Protein AF-A0A2T5IM39-F1 (afdb_monomer_lite)

Radius of gyration: 20.57 Å; chains: 1; bounding box: 63×35×53 Å

Sequence (156 aa):
MNLKFYDEYQKKVRYKFGFYSLLLMTVLLLVYISRPDDTLGGISYKNAIMVIIMISALFFLVNVVYRHAFFDQYTRRPFLSNAFFLVMAGLQVQRAYQLYHFGMDLPDPINTVEFLLLHGLQIAIHLSIPLTYGVRTLVDWLSVKKQNAEETRQSS

pLDDT: mean 82.08, std 13.01, range [46.72, 97.5]

Secondary structure (DSSP, 8-state):
--HHHHHHHHHHHHHHHHHHHHHHHHHHHHHHHTS-GGGSTT--HHHHHHHHHHHHHHHHHHHHHHTT-SS-TT---THHHHHHHHHHHHHHHHHHHHHHHHGGGSSS---HHHHHHHHHHHHHHHHHHHHHHHHHHHHHHHHHHHHHHHHHHH--

Structure (mmCIF, N/CA/C/O backbone):
data_AF-A0A2T5IM39-F1
#
_entry.id   AF-A0A2T5IM39-F1
#
loop_
_atom_site.group_PDB
_atom_site.id
_atom_site.type_symbol
_atom_site.label_atom_id
_atom_site.label_alt_id
_atom_site.label_comp_id
_atom_site.l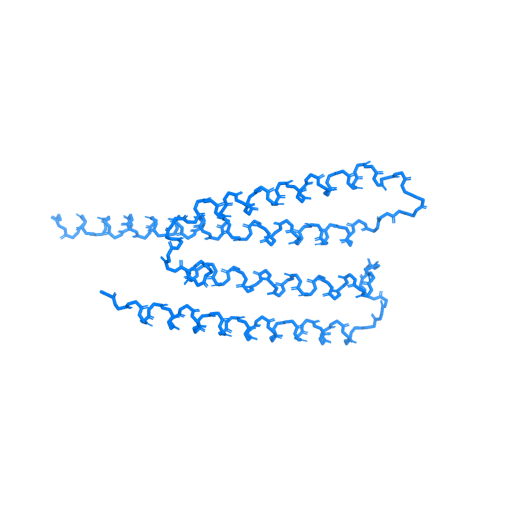abel_asym_id
_ato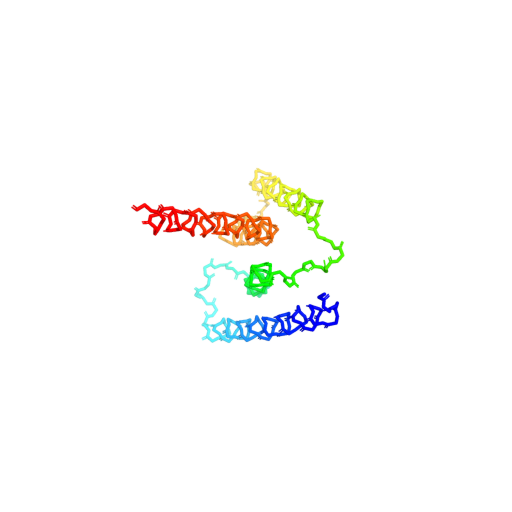m_site.label_entity_id
_atom_site.label_seq_id
_atom_site.pdbx_PDB_ins_code
_atom_site.Cartn_x
_atom_site.Cartn_y
_atom_site.Cartn_z
_atom_site.occupancy
_atom_site.B_iso_or_equiv
_atom_site.auth_seq_id
_atom_site.auth_comp_id
_atom_site.auth_asym_id
_atom_site.auth_atom_id
_atom_site.pdbx_PDB_model_num
ATOM 1 N N . MET A 1 1 ? -14.641 -0.716 30.013 1.00 46.72 1 MET A N 1
ATOM 2 C CA . MET A 1 1 ? -14.083 -1.641 28.997 1.00 46.72 1 MET A CA 1
ATOM 3 C C . MET A 1 1 ? -12.568 -1.465 28.993 1.00 46.72 1 MET A C 1
ATOM 5 O O . MET A 1 1 ? -12.109 -0.335 28.903 1.00 46.72 1 MET A O 1
ATOM 9 N N . ASN A 1 2 ? -11.822 -2.537 29.260 1.00 48.00 2 ASN A N 1
ATOM 10 C CA . ASN A 1 2 ? -10.451 -2.506 29.786 1.00 48.00 2 ASN A CA 1
ATOM 11 C C . ASN A 1 2 ? -9.421 -2.085 28.716 1.00 48.00 2 ASN A C 1
ATOM 13 O O . ASN A 1 2 ? -9.250 -2.800 27.730 1.00 48.00 2 ASN A O 1
ATOM 17 N N . LEU A 1 3 ? -8.722 -0.962 28.920 1.00 57.94 3 LEU A N 1
ATOM 18 C CA . LEU A 1 3 ? -7.710 -0.414 27.995 1.00 57.94 3 LEU A CA 1
ATOM 19 C C . LEU A 1 3 ? -6.649 -1.453 27.596 1.00 57.94 3 LEU A C 1
ATOM 21 O O . LEU A 1 3 ? -6.260 -1.569 26.438 1.00 57.94 3 LEU A O 1
ATOM 25 N N . LYS A 1 4 ? -6.260 -2.276 28.571 1.00 60.25 4 LYS A N 1
ATOM 26 C CA . LYS A 1 4 ? -5.262 -3.336 28.427 1.00 60.25 4 LYS A CA 1
ATOM 27 C C . LYS A 1 4 ? -5.685 -4.437 27.444 1.00 60.25 4 LYS A C 1
ATOM 29 O O . LYS A 1 4 ? -4.845 -5.024 26.782 1.00 60.25 4 LYS A O 1
ATOM 34 N N . PHE A 1 5 ? -6.986 -4.713 27.325 1.00 58.72 5 PHE A N 1
ATOM 35 C CA . PHE A 1 5 ? -7.497 -5.760 26.432 1.00 58.72 5 PHE A CA 1
ATOM 36 C C . PHE A 1 5 ? -7.489 -5.320 24.961 1.00 58.72 5 PHE A C 1
ATOM 38 O O . PHE A 1 5 ? -7.261 -6.133 24.066 1.00 58.72 5 PHE A O 1
ATOM 45 N N . TYR A 1 6 ? -7.724 -4.029 24.708 1.00 59.41 6 TYR A N 1
ATOM 46 C CA . TYR A 1 6 ? -7.765 -3.476 23.356 1.00 59.41 6 TYR A CA 1
ATOM 47 C C . TYR A 1 6 ? -6.359 -3.351 22.749 1.00 59.41 6 TYR A C 1
ATOM 49 O O . TYR A 1 6 ? -6.165 -3.713 21.590 1.00 59.41 6 TYR A O 1
ATOM 57 N N . ASP A 1 7 ? -5.364 -2.944 23.542 1.00 74.00 7 ASP A N 1
ATOM 58 C CA . ASP A 1 7 ? -3.966 -2.878 23.094 1.00 74.00 7 ASP A CA 1
ATOM 59 C C . ASP A 1 7 ? -3.378 -4.275 22.807 1.00 74.00 7 ASP A C 1
ATOM 61 O O . ASP A 1 7 ? -2.787 -4.509 21.751 1.00 74.00 7 ASP A O 1
ATOM 65 N N . GLU A 1 8 ? -3.658 -5.267 23.660 1.00 83.88 8 GLU A N 1
ATOM 66 C CA . GLU A 1 8 ? -3.260 -6.662 23.411 1.00 83.88 8 GLU A CA 1
ATOM 67 C C . GLU A 1 8 ? -3.902 -7.236 22.138 1.00 83.88 8 GLU A C 1
ATOM 69 O O . GLU A 1 8 ? -3.254 -7.956 21.371 1.00 83.88 8 GLU A O 1
ATOM 74 N N . TYR A 1 9 ? -5.161 -6.881 21.854 1.00 85.94 9 TYR A N 1
ATOM 75 C CA . TYR A 1 9 ? -5.811 -7.253 20.599 1.00 85.94 9 TYR A CA 1
ATOM 76 C C . TYR A 1 9 ? -5.095 -6.640 19.390 1.00 85.94 9 TYR A C 1
ATOM 78 O O . TYR A 1 9 ? -4.738 -7.363 18.455 1.00 85.94 9 TYR A O 1
ATOM 86 N N . GLN A 1 10 ? -4.846 -5.327 19.402 1.00 85.88 10 GLN A N 1
ATOM 87 C CA . GLN A 1 10 ? -4.164 -4.658 18.296 1.00 85.88 10 GLN A CA 1
ATOM 88 C C . GLN A 1 10 ? -2.755 -5.215 18.084 1.00 85.88 10 GLN A C 1
ATOM 90 O O . GLN A 1 10 ? -2.367 -5.508 16.952 1.00 85.88 10 GLN A O 1
ATOM 95 N N . LYS A 1 11 ? -2.008 -5.425 19.172 1.00 88.94 11 LYS A N 1
ATOM 96 C CA . LYS A 1 11 ? -0.691 -6.061 19.164 1.00 88.94 11 LYS A CA 1
ATOM 97 C C . LYS A 1 11 ? -0.759 -7.441 18.517 1.00 88.94 11 LYS A C 1
ATOM 99 O O . LYS A 1 11 ? -0.017 -7.705 17.573 1.00 88.94 11 LYS A O 1
ATOM 104 N N . LYS A 1 12 ? -1.695 -8.296 18.938 1.00 92.50 12 LYS A N 1
ATOM 105 C CA . LYS A 1 12 ? -1.893 -9.635 18.362 1.00 92.50 12 LYS A CA 1
ATOM 106 C C . LYS A 1 12 ? -2.195 -9.586 16.863 1.00 92.50 12 LYS A C 1
ATOM 108 O O . LYS A 1 12 ? -1.649 -10.389 16.109 1.00 92.50 12 LYS A O 1
ATOM 113 N N . VAL A 1 13 ? -3.031 -8.648 16.416 1.00 92.31 13 VAL A N 1
ATOM 114 C CA . VAL A 1 13 ? -3.336 -8.456 14.988 1.00 92.31 13 VAL A CA 1
ATOM 115 C C . VAL A 1 13 ? -2.086 -8.014 14.223 1.00 92.31 13 VAL A C 1
ATOM 117 O O . VAL A 1 13 ? -1.762 -8.632 13.209 1.00 92.31 13 VAL A O 1
ATOM 120 N N . ARG A 1 14 ? -1.348 -7.011 14.720 1.00 92.81 14 ARG A N 1
ATOM 121 C CA . ARG A 1 14 ? -0.100 -6.531 14.102 1.00 92.81 14 ARG A CA 1
ATOM 122 C C . ARG A 1 14 ? 0.935 -7.651 13.978 1.00 92.81 14 ARG A C 1
ATOM 124 O O . ARG A 1 14 ? 1.477 -7.839 12.896 1.00 92.81 14 ARG A O 1
ATOM 131 N N . TYR A 1 15 ? 1.148 -8.452 15.022 1.00 94.06 15 TYR A N 1
ATOM 132 C CA . TYR A 1 15 ? 2.066 -9.596 14.956 1.00 94.06 15 TYR A CA 1
ATOM 133 C C . TYR A 1 15 ? 1.605 -10.667 13.968 1.00 94.06 15 TYR A C 1
ATOM 135 O O . TYR A 1 15 ? 2.393 -11.115 13.138 1.00 94.06 15 TYR A O 1
ATOM 143 N N . LYS A 1 16 ? 0.326 -11.059 14.016 1.00 95.38 16 LYS A N 1
ATOM 144 C CA . LYS A 1 16 ? -0.223 -12.097 13.134 1.00 95.38 16 LYS A CA 1
ATOM 145 C C . LYS A 1 16 ? -0.078 -11.716 11.662 1.00 95.38 16 LYS A C 1
ATOM 147 O O . LYS A 1 16 ? 0.425 -12.506 10.868 1.00 95.38 16 LYS A O 1
ATOM 152 N N . PHE A 1 17 ? -0.504 -10.509 11.297 1.00 96.25 17 PHE A N 1
ATOM 153 C CA . PHE A 1 17 ? -0.425 -10.064 9.908 1.00 96.25 17 PHE A CA 1
ATOM 154 C C . PHE A 1 17 ? 0.983 -9.641 9.508 1.00 96.25 17 PHE A C 1
ATOM 156 O O . PHE A 1 17 ? 1.328 -9.813 8.345 1.00 96.25 17 PHE A O 1
ATOM 163 N N . GLY A 1 18 ? 1.823 -9.184 10.438 1.00 94.81 18 GLY A N 1
ATOM 164 C CA . GLY A 1 18 ? 3.250 -8.977 10.187 1.00 94.81 18 GLY A CA 1
ATOM 165 C C . GLY A 1 18 ? 3.931 -10.283 9.780 1.00 94.81 18 GLY A C 1
ATOM 166 O O . GLY A 1 18 ? 4.582 -10.339 8.741 1.00 94.81 18 GLY A O 1
ATOM 167 N N . PHE A 1 19 ? 3.679 -11.365 10.521 1.00 96.75 19 PHE A N 1
ATOM 168 C CA . PHE A 1 19 ? 4.174 -12.698 10.179 1.00 96.75 19 PHE A CA 1
ATOM 169 C C . PHE A 1 19 ? 3.653 -13.188 8.820 1.00 96.75 19 PHE A C 1
ATOM 171 O O . PHE A 1 19 ? 4.435 -13.645 7.993 1.00 96.75 19 PHE A O 1
ATOM 178 N N . TYR A 1 20 ? 2.353 -13.045 8.540 1.00 97.50 20 TYR A N 1
ATOM 179 C CA . TYR A 1 20 ? 1.802 -13.426 7.231 1.00 97.50 20 TYR A CA 1
ATOM 180 C C . TYR A 1 20 ? 2.362 -12.599 6.077 1.00 97.50 20 TYR A C 1
ATOM 182 O O . TYR A 1 20 ? 2.548 -13.131 4.989 1.00 97.50 20 TYR A O 1
ATOM 190 N N . SER A 1 21 ? 2.659 -11.323 6.310 1.00 96.56 21 SER A N 1
ATOM 191 C CA . SER A 1 21 ? 3.261 -10.455 5.296 1.00 96.56 21 SER A CA 1
ATOM 192 C C . SER A 1 21 ? 4.709 -10.847 5.022 1.00 96.56 21 SER A C 1
ATOM 194 O O . SER A 1 21 ? 5.123 -10.842 3.869 1.00 96.56 21 SER A O 1
ATOM 196 N N . LEU A 1 22 ? 5.460 -11.254 6.051 1.00 96.94 22 LEU A N 1
ATOM 197 C CA . LEU A 1 22 ? 6.793 -11.831 5.876 1.00 96.94 22 LEU A CA 1
ATOM 198 C C . LEU A 1 22 ? 6.735 -13.149 5.105 1.00 96.94 22 LEU A C 1
ATOM 200 O O . LEU A 1 22 ? 7.502 -13.325 4.168 1.00 96.94 22 LEU A O 1
ATOM 204 N N . LEU A 1 23 ? 5.799 -14.039 5.443 1.00 97.38 23 LEU A N 1
ATOM 205 C CA . LEU A 1 23 ? 5.616 -15.298 4.720 1.00 97.38 23 LEU A CA 1
ATOM 206 C C . LEU A 1 23 ? 5.275 -15.038 3.248 1.00 97.38 23 LEU A C 1
ATOM 208 O O . LEU A 1 23 ? 5.892 -15.629 2.367 1.00 97.38 23 LEU A O 1
ATOM 212 N N . LEU A 1 24 ? 4.348 -14.114 2.979 1.00 97.38 24 LEU A N 1
ATOM 213 C CA . LEU A 1 24 ? 4.008 -13.681 1.625 1.00 97.38 24 LEU A CA 1
ATOM 214 C C . LEU A 1 24 ? 5.242 -13.151 0.883 1.00 97.38 24 LEU A C 1
ATOM 216 O O . LEU A 1 24 ? 5.508 -13.585 -0.235 1.00 97.38 24 LEU A O 1
ATOM 220 N N . MET A 1 25 ? 6.015 -12.268 1.517 1.00 96.94 25 MET A N 1
ATOM 221 C CA . MET A 1 25 ? 7.249 -11.721 0.953 1.00 96.94 25 MET A CA 1
ATOM 222 C C . MET A 1 25 ? 8.247 -12.830 0.613 1.00 96.94 25 MET A C 1
ATOM 224 O O . MET A 1 25 ? 8.792 -12.842 -0.486 1.00 96.94 25 MET A O 1
ATOM 228 N N . THR A 1 26 ? 8.461 -13.785 1.522 1.00 96.25 26 THR A N 1
ATOM 229 C CA . THR A 1 26 ? 9.355 -14.929 1.311 1.00 96.25 26 THR A CA 1
ATOM 230 C C . THR A 1 26 ? 8.887 -15.797 0.151 1.00 96.25 26 THR A C 1
ATOM 232 O O . THR A 1 26 ? 9.696 -16.144 -0.702 1.00 96.25 26 THR A O 1
ATOM 235 N N . VAL A 1 27 ? 7.594 -16.120 0.077 1.00 96.31 27 VAL A N 1
ATOM 236 C CA . VAL A 1 27 ? 7.034 -16.912 -1.027 1.00 96.31 27 VAL A CA 1
ATOM 237 C C . VAL A 1 27 ? 7.232 -16.192 -2.359 1.00 96.31 27 VAL A C 1
ATOM 239 O O . VAL A 1 27 ? 7.717 -16.799 -3.308 1.00 96.31 27 VAL A O 1
ATOM 242 N N . LEU A 1 28 ? 6.922 -14.896 -2.429 1.00 94.12 28 LEU A N 1
ATOM 243 C CA . LEU A 1 28 ? 7.120 -14.100 -3.641 1.00 94.12 28 LEU A CA 1
ATOM 244 C C . LEU A 1 28 ? 8.597 -14.024 -4.044 1.00 94.12 28 LEU A C 1
ATOM 246 O O . LEU A 1 28 ? 8.908 -14.142 -5.226 1.00 94.12 28 LEU A O 1
ATOM 250 N N . LEU A 1 29 ? 9.507 -13.878 -3.077 1.00 92.81 29 LEU A N 1
ATOM 251 C CA . LEU A 1 29 ? 10.946 -13.854 -3.330 1.00 92.81 29 LEU A CA 1
ATOM 252 C C . LEU A 1 29 ? 11.454 -15.207 -3.849 1.00 92.81 29 LEU A C 1
ATOM 254 O O . LEU A 1 29 ? 12.242 -15.241 -4.786 1.00 92.81 29 LEU A O 1
ATOM 258 N N . LEU A 1 30 ? 10.981 -16.323 -3.288 1.00 92.56 30 LEU A N 1
ATOM 259 C CA . LEU A 1 30 ? 11.326 -17.666 -3.766 1.00 92.56 30 LEU A CA 1
ATOM 260 C C . LEU A 1 30 ? 10.802 -17.910 -5.184 1.00 92.56 30 LEU A C 1
ATOM 262 O O . LEU A 1 30 ? 11.521 -18.445 -6.026 1.00 92.56 30 LEU A O 1
ATOM 266 N N . VAL A 1 31 ? 9.570 -17.485 -5.473 1.00 90.19 31 VAL A N 1
ATOM 267 C CA . VAL A 1 31 ? 9.005 -17.543 -6.829 1.00 90.19 31 VAL A CA 1
ATOM 268 C C . VAL A 1 31 ? 9.830 -16.694 -7.793 1.00 90.19 31 VAL A C 1
ATOM 270 O O . VAL A 1 31 ? 10.078 -17.117 -8.914 1.00 90.19 31 VAL A O 1
ATOM 273 N N . TYR A 1 32 ? 10.280 -15.520 -7.359 1.00 86.88 32 TYR A N 1
ATOM 274 C CA . TYR A 1 32 ? 11.113 -14.644 -8.170 1.00 86.88 32 TYR A CA 1
ATOM 275 C C . TYR A 1 32 ? 12.489 -15.264 -8.468 1.00 86.88 32 TYR A C 1
ATOM 277 O O . TYR A 1 32 ? 12.859 -15.368 -9.630 1.00 86.88 32 TYR A O 1
ATOM 285 N N . ILE A 1 33 ? 13.204 -15.756 -7.449 1.00 86.56 33 ILE A N 1
ATOM 286 C CA . ILE A 1 33 ? 14.544 -16.362 -7.596 1.00 86.56 33 ILE A CA 1
ATOM 287 C C . ILE A 1 33 ? 14.500 -17.683 -8.384 1.00 86.56 33 ILE A C 1
ATOM 289 O O . ILE A 1 33 ? 15.480 -18.061 -9.016 1.00 86.56 33 ILE A O 1
ATOM 293 N N . SER A 1 34 ? 13.377 -18.405 -8.353 1.00 85.00 34 SER A N 1
ATOM 294 C CA . SER A 1 34 ? 13.221 -19.669 -9.088 1.00 85.00 34 SER A CA 1
ATOM 295 C C . SER A 1 34 ? 12.909 -19.496 -10.577 1.00 85.00 34 SER A C 1
ATOM 297 O O . SER A 1 34 ? 12.875 -20.493 -11.301 1.00 85.00 34 SER A O 1
ATOM 299 N N . ARG A 1 35 ? 12.683 -18.266 -11.059 1.00 78.12 35 ARG A N 1
ATOM 300 C CA . ARG A 1 35 ? 12.484 -18.006 -12.487 1.00 78.12 35 ARG A CA 1
ATOM 301 C C . ARG A 1 35 ? 13.807 -17.680 -13.190 1.00 78.12 35 ARG A C 1
ATOM 303 O O . ARG A 1 35 ? 14.614 -16.947 -12.631 1.00 78.12 35 ARG A O 1
ATOM 310 N N . PRO A 1 36 ? 14.009 -18.164 -14.429 1.00 67.50 36 PRO A N 1
ATOM 311 C CA . PRO A 1 36 ? 15.120 -17.717 -15.259 1.00 67.50 36 PRO A CA 1
ATOM 312 C C . PRO A 1 36 ? 14.981 -16.225 -15.610 1.00 67.50 36 PRO A C 1
ATOM 314 O O . PRO A 1 36 ? 13.865 -15.753 -15.873 1.00 67.50 36 PRO A O 1
ATOM 317 N N . ASP A 1 37 ? 16.121 -15.524 -15.635 1.00 64.31 37 ASP A N 1
ATOM 318 C CA . ASP A 1 37 ? 16.256 -14.057 -15.742 1.00 64.31 37 ASP A CA 1
ATOM 319 C C . ASP A 1 37 ? 15.491 -13.433 -16.930 1.00 64.31 37 ASP A C 1
ATOM 321 O O . ASP A 1 37 ? 15.006 -12.305 -16.839 1.00 64.31 37 ASP A O 1
ATOM 325 N N . ASP A 1 38 ? 15.266 -14.184 -18.009 1.00 60.28 38 ASP A N 1
ATOM 326 C CA . ASP A 1 38 ? 14.669 -13.671 -19.251 1.00 60.28 38 ASP A CA 1
ATOM 327 C C . ASP A 1 38 ? 13.131 -13.525 -19.224 1.00 60.28 38 ASP A C 1
ATOM 329 O O . ASP A 1 38 ? 12.518 -13.100 -20.204 1.00 60.28 38 ASP A O 1
ATOM 333 N N . THR A 1 39 ? 12.457 -13.876 -18.121 1.00 61.06 39 THR A N 1
ATOM 334 C CA . THR A 1 39 ? 10.983 -14.032 -18.101 1.00 61.06 39 THR A CA 1
ATOM 335 C C . THR A 1 39 ? 10.189 -12.872 -17.486 1.00 61.06 39 THR A C 1
ATOM 337 O O . THR A 1 39 ? 8.957 -12.916 -17.478 1.00 61.06 39 THR A O 1
ATOM 340 N N . LEU A 1 40 ? 10.845 -11.822 -16.978 1.00 60.69 40 LEU A N 1
ATOM 341 C CA . LEU A 1 40 ? 10.201 -10.757 -16.185 1.00 60.69 40 LEU A CA 1
ATOM 342 C C . LEU A 1 40 ? 10.026 -9.417 -16.911 1.00 60.69 40 LEU A C 1
ATOM 344 O O . LEU A 1 40 ? 9.966 -8.362 -16.279 1.00 60.69 40 LEU A O 1
ATOM 348 N N . GLY A 1 41 ? 9.893 -9.453 -18.240 1.00 61.72 41 GLY A N 1
ATOM 349 C CA . GLY A 1 41 ? 9.371 -8.316 -19.010 1.00 61.72 41 GLY A CA 1
ATOM 350 C C . GLY A 1 41 ? 10.173 -7.017 -18.858 1.00 61.72 41 GLY A C 1
ATOM 351 O O . GLY A 1 41 ? 9.595 -5.932 -18.897 1.00 61.72 41 GLY A O 1
ATOM 352 N N . GLY A 1 42 ? 11.488 -7.122 -18.642 1.00 66.38 42 GLY A N 1
ATOM 353 C CA . GLY A 1 42 ? 12.396 -5.976 -18.561 1.00 66.38 42 GLY A CA 1
ATOM 354 C C . GLY A 1 42 ? 12.407 -5.218 -17.228 1.00 66.38 42 GLY A C 1
ATOM 355 O O . GLY A 1 42 ? 12.932 -4.108 -17.194 1.00 66.38 42 GLY A O 1
ATOM 356 N N . ILE A 1 43 ? 11.836 -5.761 -16.144 1.00 74.25 43 ILE A N 1
ATOM 357 C CA . ILE A 1 43 ? 11.933 -5.152 -14.804 1.00 74.25 43 ILE A CA 1
ATOM 358 C C . ILE A 1 43 ? 13.318 -5.432 -14.214 1.00 74.25 43 ILE A C 1
ATOM 360 O O . ILE A 1 43 ? 13.753 -6.582 -14.153 1.00 74.25 43 ILE A O 1
ATOM 364 N N . SER A 1 44 ? 13.997 -4.396 -13.720 1.00 78.38 44 SER A N 1
ATOM 365 C CA . SER A 1 44 ? 15.299 -4.562 -13.072 1.00 78.38 44 SER A CA 1
ATOM 366 C C . SER A 1 44 ? 15.195 -5.350 -11.761 1.00 78.38 44 SER A C 1
ATOM 368 O O . SER A 1 44 ? 14.231 -5.214 -11.001 1.00 78.38 44 SER A O 1
ATOM 370 N N . TYR A 1 45 ? 16.239 -6.117 -11.431 1.00 81.06 45 TYR A N 1
ATOM 371 C CA . TYR A 1 45 ? 16.277 -6.950 -10.221 1.00 81.06 45 TYR A CA 1
ATOM 372 C C . TYR A 1 45 ? 1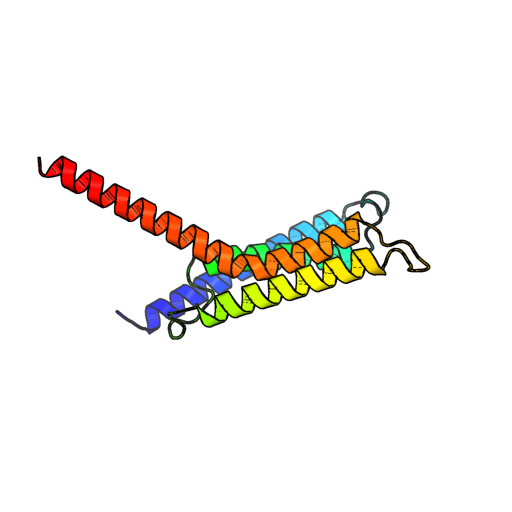5.947 -6.172 -8.937 1.00 81.06 45 TYR A C 1
ATOM 374 O O . TYR A 1 45 ? 15.171 -6.611 -8.084 1.00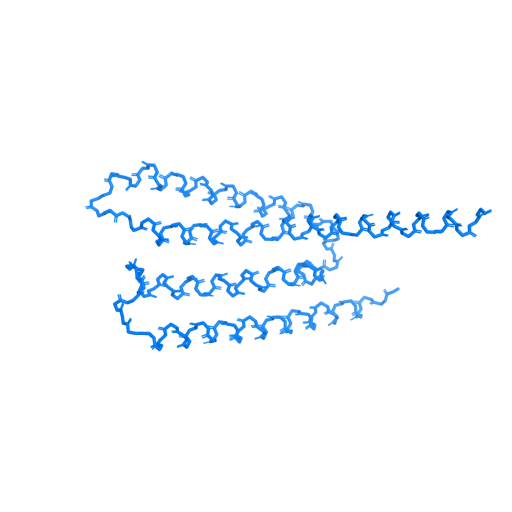 81.06 45 TYR A O 1
ATOM 382 N N . LYS A 1 46 ? 16.498 -4.959 -8.823 1.00 82.31 46 LYS A N 1
ATOM 383 C CA . LYS A 1 46 ? 16.262 -4.060 -7.689 1.00 82.31 46 LYS A CA 1
ATOM 384 C C . LYS A 1 46 ? 14.787 -3.665 -7.572 1.00 82.31 46 LYS A C 1
ATOM 386 O O . LYS A 1 46 ? 14.230 -3.677 -6.473 1.00 82.31 46 LYS A O 1
ATOM 391 N N . ASN A 1 47 ? 14.156 -3.318 -8.689 1.00 85.06 47 ASN A N 1
ATOM 392 C CA . ASN A 1 47 ? 12.772 -2.862 -8.691 1.00 85.06 47 ASN A CA 1
ATOM 393 C C . ASN A 1 47 ? 11.793 -4.024 -8.518 1.00 85.06 47 ASN A C 1
ATOM 395 O O . ASN A 1 47 ? 10.777 -3.844 -7.852 1.00 85.06 47 ASN A O 1
ATOM 399 N N . ALA A 1 48 ? 12.125 -5.229 -8.985 1.00 86.62 48 ALA A N 1
ATOM 400 C CA . ALA A 1 48 ? 11.348 -6.430 -8.694 1.00 86.62 48 ALA A CA 1
ATOM 401 C C . ALA A 1 48 ? 11.282 -6.717 -7.182 1.00 86.62 48 ALA A C 1
ATOM 403 O O . ALA A 1 48 ? 10.194 -6.901 -6.634 1.00 86.62 48 ALA A O 1
ATOM 404 N N . ILE A 1 49 ? 12.416 -6.656 -6.471 1.00 89.75 49 ILE A N 1
ATOM 405 C CA . ILE A 1 49 ? 12.436 -6.791 -5.003 1.00 89.75 49 ILE A CA 1
ATOM 406 C C . ILE A 1 49 ? 11.601 -5.693 -4.342 1.00 89.75 49 ILE A C 1
ATOM 408 O O . ILE A 1 49 ? 10.811 -5.967 -3.437 1.00 89.75 49 ILE A O 1
ATOM 412 N N . MET A 1 50 ? 11.742 -4.447 -4.801 1.00 91.38 50 MET A N 1
ATOM 413 C CA . MET A 1 50 ? 10.969 -3.325 -4.272 1.00 91.38 50 MET A CA 1
ATOM 414 C C . MET A 1 50 ? 9.459 -3.541 -4.457 1.00 91.38 50 MET A C 1
ATOM 416 O O . MET A 1 50 ? 8.692 -3.307 -3.524 1.00 91.38 50 MET A O 1
ATOM 420 N N . VAL A 1 51 ? 9.026 -4.048 -5.614 1.00 90.94 51 VAL A N 1
ATOM 421 C CA . VAL A 1 51 ? 7.630 -4.424 -5.889 1.00 90.94 51 VAL A CA 1
ATOM 422 C C . VAL A 1 51 ? 7.142 -5.496 -4.912 1.00 90.94 51 VAL A C 1
ATOM 424 O O . VAL A 1 51 ? 6.074 -5.333 -4.323 1.00 90.94 51 VAL A O 1
ATOM 427 N N . ILE A 1 52 ? 7.927 -6.549 -4.669 1.00 93.69 52 ILE A N 1
ATOM 428 C CA . ILE A 1 52 ? 7.579 -7.621 -3.719 1.00 93.69 52 ILE A CA 1
ATOM 429 C C . ILE A 1 52 ? 7.394 -7.070 -2.298 1.00 93.69 52 ILE A C 1
ATOM 431 O O . ILE A 1 52 ? 6.414 -7.401 -1.618 1.00 93.69 52 ILE A O 1
ATOM 435 N N . ILE A 1 53 ? 8.299 -6.192 -1.855 1.00 94.81 53 ILE A N 1
ATOM 436 C CA . ILE A 1 53 ? 8.201 -5.520 -0.552 1.00 94.81 53 ILE A CA 1
ATOM 437 C C . ILE A 1 53 ? 6.925 -4.674 -0.489 1.00 94.81 53 ILE A C 1
ATOM 439 O O . ILE A 1 53 ? 6.182 -4.756 0.488 1.00 94.81 53 ILE A O 1
ATOM 443 N N . MET A 1 54 ? 6.634 -3.895 -1.533 1.00 95.25 54 MET A N 1
ATOM 444 C CA . MET A 1 54 ? 5.453 -3.032 -1.583 1.00 95.25 54 MET A CA 1
ATOM 445 C C . MET A 1 54 ? 4.141 -3.821 -1.577 1.00 95.25 54 MET A C 1
ATOM 447 O O . MET A 1 54 ? 3.219 -3.446 -0.857 1.00 95.25 54 MET A O 1
ATOM 451 N N . ILE A 1 55 ? 4.057 -4.938 -2.306 1.00 95.75 55 ILE A N 1
ATOM 452 C CA . ILE A 1 55 ? 2.896 -5.843 -2.274 1.00 95.75 55 ILE A CA 1
ATOM 453 C C . ILE A 1 55 ? 2.691 -6.398 -0.860 1.00 95.75 55 ILE A C 1
ATOM 455 O O . ILE A 1 55 ? 1.575 -6.396 -0.338 1.00 95.75 55 ILE A O 1
ATOM 459 N N . SER A 1 56 ? 3.775 -6.826 -0.215 1.00 97.00 56 SER A N 1
ATOM 460 C CA . SER A 1 56 ? 3.731 -7.378 1.142 1.00 97.00 56 SER A CA 1
ATOM 461 C C . SER A 1 56 ? 3.311 -6.321 2.170 1.00 97.00 56 SER A C 1
ATOM 463 O O . SER A 1 56 ? 2.483 -6.589 3.042 1.00 97.00 56 SER A O 1
ATOM 465 N N . ALA A 1 57 ? 3.815 -5.092 2.033 1.00 95.31 57 ALA A N 1
ATOM 466 C CA . ALA A 1 57 ? 3.422 -3.952 2.856 1.00 95.31 57 ALA A CA 1
ATOM 467 C C . ALA A 1 57 ? 1.952 -3.565 2.640 1.00 95.31 57 ALA A C 1
ATOM 469 O O . ALA A 1 57 ? 1.236 -3.299 3.604 1.00 95.31 57 ALA A O 1
ATOM 470 N N . LEU A 1 58 ? 1.472 -3.580 1.395 1.00 95.69 58 LEU A N 1
ATOM 471 C CA . LEU A 1 58 ? 0.073 -3.312 1.071 1.00 95.69 58 LEU A CA 1
ATOM 472 C C . LEU A 1 58 ? -0.854 -4.354 1.711 1.00 95.69 58 LEU A C 1
ATOM 474 O O . LEU A 1 58 ? -1.845 -3.994 2.350 1.00 95.69 58 LEU A O 1
ATOM 478 N N . PHE A 1 59 ? -0.503 -5.639 1.607 1.00 96.06 59 PHE A N 1
ATOM 479 C CA . PHE A 1 59 ? -1.232 -6.728 2.258 1.00 96.06 59 PHE A CA 1
ATOM 480 C C . PHE A 1 59 ? -1.293 -6.546 3.782 1.00 96.06 59 PHE A C 1
ATOM 482 O O . PHE A 1 59 ? -2.368 -6.690 4.378 1.00 96.06 59 PHE A O 1
ATOM 489 N N . PHE A 1 60 ? -0.168 -6.194 4.412 1.00 95.62 60 PHE A N 1
ATOM 490 C CA . PHE A 1 60 ? -0.109 -5.881 5.840 1.00 95.62 60 PHE A CA 1
ATOM 491 C C . PHE A 1 60 ? -1.069 -4.742 6.204 1.00 95.62 60 PHE A C 1
ATOM 493 O O . PHE A 1 60 ? -1.928 -4.903 7.077 1.00 95.62 60 PHE A O 1
ATOM 500 N N . LEU A 1 61 ? -0.940 -3.605 5.511 1.00 92.81 61 LEU A N 1
ATOM 501 C CA . LEU A 1 61 ? -1.682 -2.377 5.785 1.00 92.81 61 LEU A CA 1
ATOM 502 C C . LEU A 1 61 ? -3.186 -2.601 5.705 1.00 92.81 61 LEU A C 1
ATOM 504 O O . LEU A 1 61 ? -3.889 -2.327 6.676 1.00 92.81 61 LEU A O 1
ATOM 508 N N . VAL A 1 62 ? -3.677 -3.173 4.603 1.00 92.69 62 VAL A N 1
ATOM 509 C CA . VAL A 1 62 ? -5.110 -3.448 4.422 1.00 92.69 62 VAL A CA 1
ATOM 510 C C . VAL A 1 62 ? -5.642 -4.312 5.567 1.00 92.69 62 VAL A C 1
ATOM 512 O O . VAL A 1 62 ? -6.661 -3.987 6.175 1.00 92.69 62 VAL A O 1
ATOM 515 N N . ASN A 1 63 ? -4.937 -5.385 5.934 1.00 92.88 63 ASN A N 1
ATOM 516 C CA . ASN A 1 63 ? -5.420 -6.300 6.968 1.00 92.88 63 ASN A CA 1
ATOM 517 C C . ASN A 1 63 ? -5.438 -5.694 8.374 1.00 92.88 63 ASN A C 1
ATOM 519 O O . ASN A 1 63 ? -6.344 -6.004 9.159 1.00 92.88 63 ASN A O 1
ATOM 523 N N . VAL A 1 64 ? -4.447 -4.865 8.694 1.00 91.00 64 VAL A N 1
ATOM 524 C CA . VAL A 1 64 ? -4.307 -4.199 9.992 1.00 91.00 64 VAL A CA 1
ATOM 525 C C . VAL A 1 64 ? -5.295 -3.036 10.114 1.00 91.00 64 VAL A C 1
ATOM 527 O O . VAL A 1 64 ? -5.955 -2.903 11.149 1.00 91.00 64 VAL A O 1
ATOM 530 N N . VAL A 1 65 ? -5.480 -2.247 9.051 1.00 88.12 65 VAL A N 1
ATOM 531 C CA . VAL A 1 65 ? -6.466 -1.155 8.990 1.00 88.12 65 VAL A CA 1
ATOM 532 C C . VAL A 1 65 ? -7.884 -1.704 9.099 1.00 88.12 65 VAL A C 1
ATOM 534 O O . VAL A 1 65 ? -8.649 -1.267 9.965 1.00 88.12 65 VAL A O 1
ATOM 537 N N . TYR A 1 66 ? -8.209 -2.727 8.302 1.00 85.69 66 TYR A N 1
ATOM 538 C CA . TYR A 1 66 ? -9.529 -3.360 8.308 1.00 85.69 66 TYR A CA 1
ATOM 539 C C . TYR A 1 66 ? -9.918 -3.872 9.698 1.00 85.69 66 TYR A C 1
ATOM 541 O O . TYR A 1 66 ? -11.094 -3.890 10.039 1.00 85.69 66 TYR A O 1
ATOM 549 N N . ARG A 1 67 ? -8.941 -4.226 10.544 1.00 87.69 67 ARG A N 1
ATOM 550 C CA . ARG A 1 67 ? -9.144 -4.774 11.897 1.00 87.69 67 ARG A CA 1
ATOM 551 C C . ARG A 1 67 ? -8.905 -3.774 13.031 1.00 87.69 67 ARG A C 1
ATOM 553 O O . ARG A 1 67 ? -8.768 -4.193 14.172 1.00 87.69 67 ARG A O 1
ATOM 560 N N . HIS A 1 68 ? -8.875 -2.469 12.749 1.00 81.75 68 HIS A N 1
ATOM 561 C CA . HIS A 1 68 ? -8.625 -1.416 13.751 1.00 81.75 68 HIS A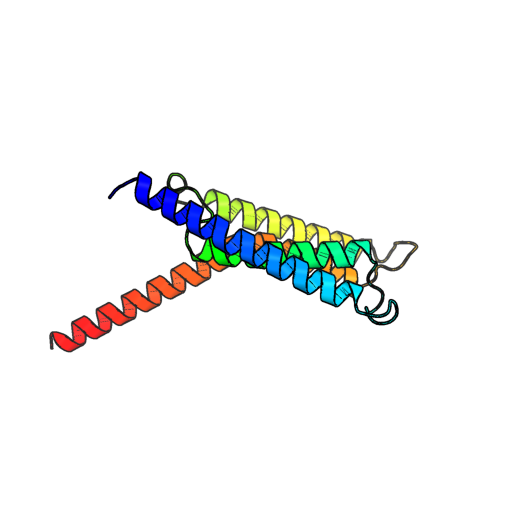 CA 1
ATOM 562 C C . HIS A 1 68 ? -7.328 -1.595 14.554 1.00 81.75 68 HIS A C 1
ATOM 564 O O . HIS A 1 68 ? -7.244 -1.178 15.706 1.00 81.75 68 HIS A O 1
ATOM 570 N N . ALA A 1 69 ? -6.309 -2.202 13.951 1.00 79.62 69 ALA A N 1
ATOM 571 C CA . ALA A 1 69 ? -5.007 -2.390 14.580 1.00 79.62 69 ALA A CA 1
ATOM 572 C C . ALA A 1 69 ? -3.940 -1.423 14.038 1.00 79.62 69 ALA A C 1
ATOM 574 O O . ALA A 1 69 ? -2.772 -1.535 14.413 1.00 79.62 69 ALA A O 1
ATOM 575 N N . PHE A 1 70 ? -4.336 -0.496 13.154 1.00 78.81 70 PHE A N 1
ATOM 576 C CA . PHE A 1 70 ? -3.434 0.465 12.521 1.00 78.81 70 PHE A CA 1
ATOM 577 C C . PHE A 1 70 ? -3.201 1.710 13.382 1.00 78.81 70 PHE A C 1
ATOM 579 O O . PHE A 1 70 ? -2.068 1.975 13.765 1.00 78.81 70 PHE A O 1
ATOM 586 N N . PHE A 1 71 ? -4.264 2.442 13.727 1.00 74.81 71 PHE A N 1
ATOM 587 C CA . PHE A 1 71 ? -4.173 3.562 14.664 1.00 74.81 71 PHE A CA 1
ATOM 588 C C . PHE A 1 71 ? -4.347 3.098 16.108 1.00 74.81 71 PHE A C 1
ATOM 590 O O . PHE A 1 71 ? -5.151 2.206 16.398 1.00 74.81 71 PHE A O 1
ATOM 597 N N . ASP A 1 72 ? -3.599 3.732 17.006 1.00 62.97 72 ASP A N 1
ATOM 598 C CA . ASP A 1 72 ? -3.717 3.515 18.441 1.00 62.97 72 ASP A CA 1
ATOM 599 C C . ASP A 1 72 ? -5.086 4.003 18.955 1.00 62.97 72 ASP A C 1
ATOM 601 O O . ASP A 1 72 ? -5.739 4.868 18.359 1.00 62.97 72 ASP A O 1
ATOM 605 N N . GLN A 1 73 ? -5.538 3.448 20.077 1.00 56.34 73 GLN A N 1
ATOM 606 C CA . GLN A 1 73 ? -6.827 3.727 20.710 1.00 56.34 73 GLN A CA 1
ATOM 607 C C . GLN A 1 73 ? -7.064 5.226 20.966 1.00 56.34 73 GLN A C 1
ATOM 609 O O . GLN A 1 73 ? -8.212 5.678 20.988 1.00 56.34 73 GLN A O 1
ATOM 614 N N . TYR A 1 74 ? -5.997 5.998 21.159 1.00 50.97 74 TYR A N 1
ATOM 615 C CA . TYR A 1 74 ? -6.058 7.433 21.427 1.00 50.97 74 TYR A CA 1
ATOM 616 C C . TYR A 1 74 ? -6.303 8.275 20.167 1.00 50.97 74 TYR A C 1
ATOM 618 O O . TYR A 1 74 ? -6.816 9.389 20.256 1.00 50.97 74 TYR A O 1
ATOM 626 N N . THR A 1 75 ? -6.058 7.728 18.974 1.00 58.53 75 THR A N 1
ATOM 627 C CA . THR A 1 75 ? -6.295 8.386 17.679 1.00 58.53 75 THR A CA 1
ATOM 628 C C . THR A 1 75 ? -7.673 8.008 17.114 1.00 58.53 75 THR A C 1
ATOM 630 O O . THR A 1 75 ? -7.835 7.692 15.937 1.00 58.53 75 THR A O 1
ATOM 633 N N . ARG A 1 76 ? -8.705 8.027 17.971 1.00 53.97 76 ARG A N 1
ATOM 634 C CA . ARG A 1 76 ? -10.081 7.556 17.686 1.00 53.97 76 ARG A CA 1
ATOM 635 C C . ARG A 1 76 ? -10.800 8.268 16.536 1.00 53.97 76 ARG A C 1
ATOM 637 O O . ARG A 1 76 ? -11.837 7.794 16.083 1.00 53.97 76 ARG A O 1
ATOM 644 N N . ARG A 1 77 ? -10.268 9.390 16.053 1.00 59.53 77 ARG A N 1
ATOM 645 C CA . ARG A 1 77 ? -10.707 10.043 14.818 1.00 59.53 77 ARG A CA 1
ATOM 646 C C . ARG A 1 77 ? -9.514 10.120 13.876 1.00 59.53 77 ARG A C 1
ATOM 648 O O . ARG A 1 77 ? -8.809 11.128 13.893 1.00 59.53 77 ARG A O 1
ATOM 655 N N . PRO A 1 78 ? -9.290 9.105 13.029 1.00 68.06 78 PRO A N 1
ATOM 656 C CA . PRO A 1 78 ? -8.196 9.116 12.070 1.00 68.06 78 PRO A CA 1
ATOM 657 C C . PRO A 1 78 ? -8.481 10.073 10.905 1.00 68.06 78 PRO A C 1
ATOM 659 O O . PRO A 1 78 ? -8.059 9.834 9.786 1.00 68.06 78 PRO A O 1
ATOM 662 N N . PHE A 1 79 ? -9.243 11.147 11.126 1.00 72.69 79 PHE A N 1
ATOM 663 C CA . PHE A 1 79 ? -9.563 12.115 10.087 1.00 72.69 79 PHE A CA 1
ATOM 664 C C . PHE A 1 79 ? -8.288 12.793 9.586 1.00 72.69 79 PHE A C 1
ATOM 666 O O . PHE A 1 79 ? -8.039 12.806 8.387 1.00 72.69 79 PHE A O 1
ATOM 673 N N . LEU A 1 80 ? -7.442 13.271 10.506 1.00 76.88 80 LEU A N 1
ATOM 674 C CA . LEU A 1 80 ? -6.177 13.917 10.151 1.00 76.88 80 LEU A CA 1
ATOM 675 C C . LEU A 1 80 ? -5.197 12.941 9.504 1.00 76.88 80 LEU A C 1
ATOM 677 O O . LEU A 1 80 ? -4.510 13.298 8.555 1.00 76.88 80 LEU A O 1
ATOM 681 N N . SER A 1 81 ? -5.152 11.701 9.984 1.00 77.12 81 SER A N 1
ATOM 682 C CA . SER A 1 81 ? -4.266 10.694 9.417 1.00 77.12 81 SER A CA 1
ATOM 683 C C . SER A 1 81 ? -4.756 10.198 8.055 1.00 77.12 81 SER A C 1
ATOM 685 O O . SER A 1 81 ? -3.959 10.102 7.130 1.00 77.12 81 SER A O 1
ATOM 687 N N . ASN A 1 82 ? -6.057 9.970 7.869 1.00 83.19 82 ASN A N 1
ATOM 688 C CA . ASN A 1 82 ? -6.637 9.671 6.558 1.00 83.19 82 ASN A CA 1
ATOM 689 C C . ASN A 1 82 ? -6.421 10.829 5.581 1.00 83.19 82 ASN A C 1
ATOM 691 O O . ASN A 1 82 ? -6.035 10.582 4.443 1.00 83.19 82 ASN A O 1
ATOM 695 N N . ALA A 1 83 ? -6.609 12.078 6.020 1.00 85.38 83 ALA A N 1
ATOM 696 C CA . ALA A 1 83 ? -6.312 13.255 5.211 1.00 85.38 83 ALA A CA 1
ATOM 697 C C . ALA A 1 83 ? -4.827 13.305 4.826 1.00 85.38 83 ALA A C 1
ATOM 69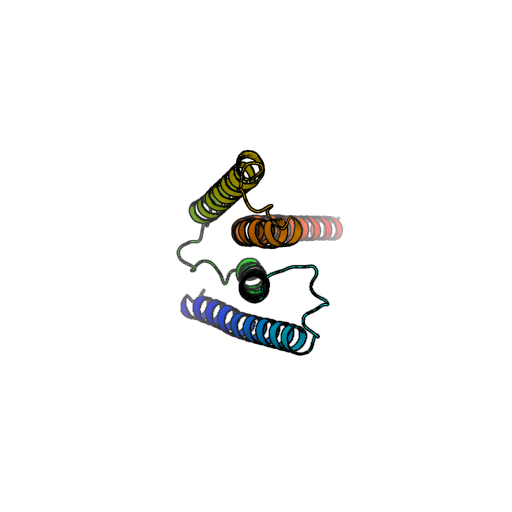9 O O . ALA A 1 83 ? -4.514 13.494 3.657 1.00 85.38 83 ALA A O 1
ATOM 700 N N . PHE A 1 84 ? -3.915 13.043 5.767 1.00 88.38 84 PHE A N 1
ATOM 701 C CA . PHE A 1 84 ? -2.483 12.938 5.489 1.00 88.38 84 PHE A CA 1
ATOM 702 C C . PHE A 1 84 ? -2.185 11.876 4.422 1.00 88.38 84 PHE A C 1
ATOM 704 O O . PHE A 1 84 ? -1.508 12.168 3.440 1.00 88.38 84 PHE A O 1
ATOM 711 N N . PHE A 1 85 ? -2.728 10.664 4.557 1.00 88.88 85 PHE A N 1
ATOM 712 C CA . PHE A 1 85 ? -2.511 9.595 3.579 1.00 88.88 85 PHE A CA 1
ATOM 713 C C . PHE A 1 85 ? -3.126 9.904 2.205 1.00 88.88 85 PHE A C 1
ATOM 715 O O . PHE A 1 85 ? -2.523 9.568 1.188 1.00 88.88 85 PHE A O 1
ATOM 722 N N . LEU A 1 86 ? -4.264 10.603 2.153 1.00 91.62 86 LEU A N 1
ATOM 723 C CA . LEU A 1 86 ? -4.842 11.113 0.904 1.00 91.62 86 LEU A CA 1
ATOM 724 C C . LEU A 1 86 ? -3.952 12.179 0.252 1.00 91.62 86 LEU A C 1
ATOM 726 O O . LEU A 1 86 ? -3.716 12.113 -0.952 1.00 91.62 86 LEU A O 1
ATOM 730 N N . VAL A 1 87 ? -3.420 13.123 1.033 1.00 92.88 87 VAL A N 1
ATOM 731 C CA . VAL A 1 87 ? -2.476 14.141 0.542 1.00 92.88 87 VAL A CA 1
ATOM 732 C C . VAL A 1 87 ? -1.223 13.471 -0.014 1.00 92.88 87 VAL A C 1
ATOM 734 O O . VAL A 1 87 ? -0.812 13.773 -1.130 1.00 92.88 87 VAL A O 1
ATOM 737 N N . MET A 1 88 ? -0.652 12.513 0.716 1.00 92.06 88 MET A N 1
ATOM 738 C CA . MET A 1 88 ? 0.524 11.770 0.262 1.00 92.06 88 MET A CA 1
ATOM 739 C C . MET A 1 88 ? 0.243 10.964 -1.009 1.00 92.06 88 MET A C 1
ATOM 741 O O . MET A 1 88 ? 1.076 10.951 -1.912 1.00 92.06 88 MET A O 1
ATOM 745 N N . ALA A 1 89 ? -0.935 10.345 -1.131 1.00 92.88 89 ALA A N 1
ATOM 746 C CA . ALA A 1 89 ? -1.346 9.696 -2.372 1.00 92.88 89 ALA A CA 1
ATOM 747 C C . ALA A 1 89 ? -1.423 10.698 -3.534 1.00 92.88 89 ALA A C 1
ATOM 749 O O . ALA A 1 89 ? -0.894 10.420 -4.608 1.00 92.88 89 ALA A O 1
ATOM 750 N N . GLY A 1 90 ? -2.013 11.877 -3.312 1.00 92.06 90 GLY A N 1
ATOM 751 C CA . GLY A 1 90 ? -2.084 12.952 -4.305 1.00 92.06 90 GLY A CA 1
ATOM 752 C C . GLY A 1 90 ? -0.706 13.444 -4.752 1.00 92.06 90 GLY A C 1
ATOM 753 O O . GLY A 1 90 ? -0.462 13.570 -5.949 1.00 92.06 90 GLY A O 1
ATOM 754 N N . LEU A 1 91 ? 0.227 13.630 -3.813 1.00 93.31 91 LEU A N 1
ATOM 755 C CA . LEU A 1 91 ? 1.614 13.990 -4.122 1.00 93.31 91 LEU A CA 1
ATOM 756 C C . LEU A 1 91 ? 2.312 12.913 -4.961 1.00 93.31 91 LEU A C 1
ATOM 758 O O . LEU A 1 91 ? 3.041 13.244 -5.894 1.00 93.31 91 LEU A O 1
ATOM 762 N N . GLN A 1 92 ? 2.069 11.631 -4.677 1.00 91.25 92 GLN A N 1
ATOM 763 C CA . GLN A 1 92 ? 2.635 10.537 -5.470 1.00 91.25 92 GLN A CA 1
ATOM 764 C C . GLN A 1 92 ? 2.019 10.448 -6.868 1.00 91.25 92 GLN A C 1
ATOM 766 O O . GLN A 1 92 ? 2.747 10.223 -7.832 1.00 91.25 92 GLN A O 1
ATOM 771 N N . VAL A 1 93 ? 0.712 10.691 -7.006 1.00 91.62 93 VAL A N 1
ATOM 772 C CA . VAL A 1 93 ? 0.050 10.814 -8.316 1.00 91.62 93 VAL A CA 1
ATOM 773 C C . VAL A 1 93 ? 0.650 11.972 -9.108 1.00 91.62 93 VAL A C 1
ATOM 775 O O . VAL A 1 93 ? 1.008 11.792 -10.268 1.00 91.62 93 VAL A O 1
ATOM 778 N N . GLN A 1 94 ? 0.816 13.142 -8.487 1.00 91.31 94 GLN A N 1
ATOM 779 C CA . GLN A 1 94 ? 1.418 14.303 -9.140 1.00 91.31 94 GLN A CA 1
ATOM 780 C C . GLN A 1 94 ? 2.855 14.012 -9.575 1.00 91.31 94 GLN A C 1
ATOM 782 O O . GLN A 1 94 ? 3.227 14.324 -10.703 1.00 91.31 94 GLN A O 1
ATOM 787 N N . ARG A 1 95 ? 3.656 13.386 -8.710 1.00 87.75 95 ARG A N 1
ATOM 788 C CA . ARG A 1 95 ? 5.032 13.008 -9.034 1.00 87.75 95 ARG A CA 1
ATOM 789 C C . ARG A 1 95 ? 5.085 12.007 -10.185 1.00 87.75 95 ARG A C 1
ATOM 791 O O . ARG A 1 95 ? 5.892 12.187 -11.090 1.00 87.75 95 ARG A O 1
ATOM 798 N N . ALA A 1 96 ? 4.223 10.991 -10.175 1.00 88.06 96 ALA A N 1
ATOM 799 C CA . ALA A 1 96 ? 4.105 10.033 -11.270 1.00 88.06 96 ALA A CA 1
ATOM 800 C C . ALA A 1 96 ? 3.702 10.736 -12.574 1.00 88.06 96 ALA A C 1
ATOM 802 O O . ALA A 1 96 ? 4.312 10.507 -13.610 1.00 88.06 96 ALA A O 1
ATOM 803 N N . TYR A 1 97 ? 2.733 11.648 -12.523 1.00 87.12 97 TYR A N 1
ATOM 804 C CA . TYR A 1 97 ? 2.319 12.429 -13.685 1.00 87.12 97 TYR A CA 1
ATOM 805 C C . TYR A 1 97 ? 3.466 13.280 -14.243 1.00 87.12 97 TYR A C 1
ATOM 807 O O . TYR A 1 97 ? 3.721 13.254 -15.442 1.00 87.12 97 TYR A O 1
ATOM 815 N N . GLN A 1 98 ? 4.199 13.988 -13.379 1.00 85.62 98 GLN A N 1
ATOM 816 C CA . GLN A 1 98 ? 5.359 14.785 -13.778 1.00 85.62 98 GLN A CA 1
ATOM 817 C C . GLN A 1 98 ? 6.463 13.913 -14.381 1.00 85.62 98 GLN A C 1
ATOM 819 O O . GLN A 1 98 ? 6.976 14.243 -15.441 1.00 85.62 98 GLN A O 1
ATOM 824 N N . LEU A 1 99 ? 6.801 12.787 -13.752 1.00 82.56 99 LEU A N 1
ATOM 825 C CA . LEU A 1 99 ? 7.799 11.852 -14.278 1.00 82.56 99 LEU A CA 1
ATOM 826 C C . LEU A 1 99 ? 7.374 11.239 -15.610 1.00 82.56 99 LEU A C 1
ATOM 828 O O . LEU A 1 99 ? 8.212 11.060 -16.478 1.00 82.56 99 LEU A O 1
ATOM 832 N N . TYR A 1 100 ? 6.094 10.933 -15.793 1.00 81.50 100 TYR A N 1
ATOM 833 C CA . TYR A 1 100 ? 5.594 10.399 -17.055 1.00 81.50 100 TYR A CA 1
ATOM 834 C C . TYR A 1 100 ? 5.598 11.462 -18.161 1.00 81.50 100 TYR A C 1
ATOM 836 O O . TYR A 1 100 ? 6.020 11.189 -19.278 1.00 81.50 100 TYR A O 1
ATOM 844 N N . HIS A 1 101 ? 5.156 12.683 -17.850 1.00 77.25 101 HIS A N 1
ATOM 845 C CA . HIS A 1 101 ? 5.026 13.763 -18.826 1.00 77.25 101 HIS A CA 1
ATOM 846 C C . HIS A 1 101 ? 6.375 14.391 -19.202 1.00 77.25 101 HIS A C 1
ATOM 848 O O . HIS A 1 101 ? 6.632 14.605 -20.380 1.00 77.25 101 HIS A O 1
ATOM 854 N N . PHE A 1 102 ? 7.245 14.646 -18.220 1.00 70.44 102 PHE A N 1
ATOM 855 C CA . PHE A 1 102 ? 8.577 15.229 -18.429 1.00 70.44 102 PHE A CA 1
ATOM 856 C C . PHE A 1 102 ? 9.673 14.176 -18.644 1.00 70.44 102 PHE A C 1
ATOM 858 O O . PHE A 1 102 ? 10.759 14.502 -19.106 1.00 70.44 102 PHE A O 1
ATOM 865 N N . GLY A 1 103 ? 9.418 12.911 -18.304 1.00 62.88 103 GLY A N 1
ATOM 866 C CA . GLY A 1 103 ? 10.361 11.812 -18.517 1.00 62.88 103 GLY A CA 1
ATOM 867 C C . GLY A 1 103 ? 10.321 11.211 -19.920 1.00 62.88 103 GLY A C 1
ATOM 868 O O . GLY A 1 103 ? 11.137 10.342 -20.209 1.00 62.88 103 GLY A O 1
ATOM 869 N N . MET A 1 104 ? 9.426 11.675 -20.802 1.00 56.75 104 MET A N 1
ATOM 870 C CA . MET A 1 104 ? 9.496 11.348 -22.234 1.00 56.75 104 MET A CA 1
ATOM 871 C C . MET A 1 104 ? 10.717 11.980 -22.927 1.00 56.75 104 MET A C 1
ATOM 873 O O . MET A 1 104 ? 11.097 11.515 -23.996 1.00 56.75 104 MET A O 1
ATOM 877 N N . ASP A 1 105 ? 11.357 12.971 -22.295 1.00 60.09 105 ASP A N 1
ATOM 878 C CA . ASP A 1 105 ? 12.567 13.644 -22.791 1.00 60.09 105 ASP A CA 1
ATOM 879 C C . ASP A 1 105 ? 13.873 13.076 -22.186 1.00 60.09 105 ASP A C 1
ATOM 881 O O . ASP A 1 105 ? 14.949 13.658 -22.346 1.00 60.09 105 ASP A O 1
ATOM 885 N N . LEU A 1 106 ? 13.813 11.955 -21.452 1.00 60.59 106 LEU A N 1
ATOM 886 C CA . LEU A 1 106 ? 15.002 11.315 -20.878 1.00 60.59 106 LEU A CA 1
ATOM 887 C C . LEU A 1 106 ? 15.801 10.555 -21.958 1.00 60.59 106 LEU A C 1
ATOM 889 O O . LEU A 1 106 ? 15.203 9.895 -22.807 1.00 60.59 106 LEU A O 1
ATOM 893 N N . PRO A 1 107 ? 17.149 10.593 -21.911 1.00 55.44 107 PRO A N 1
ATOM 894 C CA . PRO A 1 107 ? 18.005 9.937 -22.905 1.00 55.44 107 PRO A CA 1
ATOM 895 C C . PRO A 1 107 ? 17.875 8.405 -22.925 1.00 55.44 107 PRO A C 1
ATOM 897 O O . PRO A 1 107 ? 18.153 7.802 -23.956 1.00 55.44 107 PRO A O 1
ATOM 900 N N . ASP A 1 108 ? 17.407 7.799 -21.828 1.00 61.94 108 ASP A N 1
ATOM 901 C CA . ASP A 1 108 ? 16.987 6.398 -21.775 1.00 61.94 108 ASP A CA 1
ATOM 902 C C . ASP A 1 108 ? 15.464 6.319 -21.563 1.00 61.94 108 ASP A C 1
ATOM 904 O O . ASP A 1 108 ? 14.950 6.905 -20.600 1.00 61.94 108 ASP A O 1
ATOM 908 N N . PRO A 1 109 ? 14.721 5.591 -22.417 1.00 63.38 109 PRO A N 1
ATOM 909 C CA . PRO A 1 109 ? 13.278 5.474 -22.288 1.00 63.38 109 PRO A CA 1
ATOM 910 C C . PRO A 1 109 ? 12.900 4.710 -21.015 1.00 63.38 109 PRO A C 1
ATOM 912 O O . PRO A 1 109 ? 13.401 3.621 -20.729 1.00 63.38 109 PRO A O 1
ATOM 915 N N . ILE A 1 110 ? 11.961 5.274 -20.257 1.00 66.69 110 ILE A N 1
ATOM 916 C CA . ILE A 1 110 ? 11.403 4.648 -19.058 1.00 66.69 110 ILE A CA 1
ATOM 917 C C . ILE A 1 110 ? 10.711 3.331 -19.447 1.00 66.69 110 ILE A C 1
ATOM 919 O O . ILE A 1 110 ? 9.795 3.334 -20.273 1.00 66.69 110 ILE A O 1
ATOM 923 N N . ASN A 1 111 ? 11.060 2.213 -18.796 1.00 77.94 111 ASN A N 1
ATOM 924 C CA . ASN A 1 111 ? 10.257 0.993 -18.897 1.00 77.94 111 ASN A CA 1
ATOM 925 C C . ASN A 1 111 ? 8.863 1.262 -18.307 1.00 77.94 111 ASN A C 1
ATOM 927 O O . ASN A 1 111 ? 8.686 1.378 -17.092 1.00 77.94 111 ASN A O 1
ATOM 931 N N . THR A 1 112 ? 7.860 1.362 -19.179 1.00 78.12 112 THR A N 1
ATOM 932 C CA . THR A 1 112 ? 6.490 1.735 -18.812 1.00 78.12 112 THR A CA 1
ATOM 933 C C . THR A 1 112 ? 5.868 0.764 -17.809 1.00 78.12 112 THR A C 1
ATOM 935 O O . THR A 1 112 ? 5.134 1.192 -16.919 1.00 78.12 112 THR A O 1
ATOM 938 N N . VAL A 1 113 ? 6.175 -0.532 -17.915 1.00 80.25 113 VAL A N 1
ATOM 939 C CA . VAL A 1 113 ? 5.644 -1.568 -17.015 1.00 80.25 113 VAL A CA 1
ATOM 940 C C . VAL A 1 113 ? 6.222 -1.396 -15.616 1.00 80.25 113 VAL A C 1
ATOM 942 O O . VAL A 1 113 ? 5.485 -1.359 -14.631 1.00 80.25 113 VAL A O 1
ATOM 945 N N . GLU A 1 114 ? 7.539 -1.243 -15.530 1.00 81.31 114 GLU A N 1
ATOM 946 C CA . GLU A 1 114 ? 8.252 -1.030 -14.272 1.00 81.31 114 GLU A CA 1
ATOM 947 C C . GLU A 1 114 ? 7.815 0.275 -13.599 1.00 81.31 114 GLU A C 1
ATOM 949 O O . GLU A 1 114 ? 7.511 0.303 -12.405 1.00 81.31 114 GLU A O 1
ATOM 954 N N . PHE A 1 115 ? 7.691 1.343 -14.385 1.00 85.62 115 PHE A N 1
ATOM 955 C CA . PHE A 1 115 ? 7.199 2.633 -13.927 1.00 85.62 115 PHE A CA 1
ATOM 956 C C . PHE A 1 115 ? 5.794 2.535 -13.332 1.00 85.62 115 PHE A C 1
ATOM 958 O O . PHE A 1 115 ? 5.578 2.964 -12.191 1.00 85.62 115 PHE A O 1
ATOM 965 N N . LEU A 1 116 ? 4.862 1.938 -14.081 1.00 85.44 116 LEU A N 1
ATOM 966 C CA . LEU A 1 116 ? 3.469 1.785 -13.675 1.00 85.44 116 LEU A CA 1
ATOM 967 C C . LEU A 1 116 ? 3.351 0.938 -12.408 1.00 85.44 116 LEU A C 1
ATOM 969 O O . LEU A 1 116 ? 2.616 1.312 -11.495 1.00 85.44 116 LEU A O 1
ATOM 973 N N . LEU A 1 117 ? 4.090 -0.171 -12.325 1.00 87.25 117 LEU A N 1
ATOM 974 C CA . LEU A 1 117 ? 4.086 -1.037 -11.148 1.00 87.25 117 LEU A CA 1
ATOM 975 C C . LEU A 1 117 ? 4.582 -0.295 -9.910 1.00 87.25 117 LEU A C 1
ATOM 977 O O . LEU A 1 117 ? 3.903 -0.309 -8.885 1.00 87.25 117 LEU A O 1
ATOM 981 N N . LEU A 1 118 ? 5.730 0.382 -9.994 1.00 88.81 118 LEU A N 1
ATOM 982 C CA . LEU A 1 118 ? 6.314 1.078 -8.848 1.00 88.81 118 LEU A CA 1
ATOM 983 C C . LEU A 1 118 ? 5.418 2.219 -8.357 1.00 88.81 118 LEU A C 1
ATOM 985 O O . LEU A 1 118 ? 5.111 2.299 -7.167 1.00 88.81 118 LEU A O 1
ATOM 989 N N . HIS A 1 119 ? 4.977 3.089 -9.264 1.00 89.56 119 HIS A N 1
ATOM 990 C CA . HIS A 1 119 ? 4.211 4.279 -8.894 1.00 89.56 119 HIS A CA 1
ATOM 991 C C . HIS A 1 119 ? 2.773 3.910 -8.524 1.00 89.56 119 HIS A C 1
ATOM 993 O O . HIS A 1 119 ? 2.244 4.413 -7.533 1.00 89.56 119 HIS A O 1
ATOM 999 N N . GLY A 1 120 ? 2.169 2.961 -9.244 1.00 91.00 120 GLY A N 1
ATOM 1000 C CA . GLY A 1 120 ? 0.855 2.415 -8.922 1.00 91.00 120 GLY A CA 1
ATOM 1001 C C . GLY A 1 120 ? 0.821 1.778 -7.533 1.00 91.00 120 GLY A C 1
ATOM 1002 O O . GLY A 1 120 ? -0.074 2.084 -6.747 1.00 91.00 120 GLY A O 1
ATOM 1003 N N . LEU A 1 121 ? 1.825 0.966 -7.180 1.00 93.56 121 LEU A N 1
ATOM 1004 C CA . LEU A 1 121 ? 1.932 0.377 -5.840 1.00 93.56 121 LEU A CA 1
ATOM 1005 C C . LEU A 1 121 ? 2.156 1.428 -4.753 1.00 93.56 121 LEU A C 1
ATOM 1007 O O . LEU A 1 121 ? 1.544 1.336 -3.691 1.00 93.56 121 LEU A O 1
ATOM 1011 N N . GLN A 1 122 ? 2.984 2.444 -5.001 1.00 91.75 122 GLN A N 1
ATOM 1012 C CA . GLN A 1 122 ? 3.171 3.536 -4.044 1.00 91.75 122 GLN A CA 1
ATOM 1013 C C . GLN A 1 122 ? 1.867 4.290 -3.786 1.00 91.75 122 GLN A C 1
ATOM 1015 O O . GLN A 1 122 ? 1.518 4.526 -2.629 1.00 91.75 122 GLN A O 1
ATOM 1020 N N . ILE A 1 123 ? 1.122 4.636 -4.835 1.00 93.62 123 ILE A N 1
ATOM 1021 C CA . ILE A 1 123 ? -0.187 5.284 -4.705 1.00 93.62 123 ILE A CA 1
ATOM 1022 C C . ILE A 1 123 ? -1.147 4.363 -3.942 1.00 93.62 123 ILE A C 1
ATOM 1024 O O . ILE A 1 123 ? -1.789 4.802 -2.987 1.00 93.62 123 ILE A O 1
ATOM 1028 N N . ALA A 1 124 ? -1.191 3.074 -4.294 1.00 94.00 124 ALA A N 1
ATOM 1029 C CA . ALA A 1 124 ? -2.039 2.085 -3.636 1.00 94.00 124 ALA A CA 1
ATOM 1030 C C . ALA A 1 124 ? -1.726 1.944 -2.140 1.00 94.00 124 ALA A C 1
ATOM 1032 O O . ALA A 1 124 ? -2.652 1.875 -1.339 1.00 94.00 124 ALA A O 1
ATOM 1033 N N . ILE A 1 125 ? -0.452 1.961 -1.736 1.00 93.38 125 ILE A N 1
ATOM 1034 C CA . ILE A 1 125 ? -0.045 1.929 -0.323 1.00 93.38 125 ILE A CA 1
ATOM 1035 C C . ILE A 1 125 ? -0.635 3.115 0.441 1.00 93.38 125 ILE A C 1
ATOM 1037 O O . ILE A 1 125 ? -1.237 2.918 1.496 1.00 93.38 125 ILE A O 1
ATOM 1041 N N . HIS A 1 126 ? -0.521 4.331 -0.094 1.00 91.12 126 HIS A N 1
ATOM 1042 C CA . HIS A 1 126 ? -1.043 5.521 0.578 1.00 91.12 126 HIS A CA 1
ATOM 1043 C C . HIS A 1 126 ? -2.575 5.536 0.594 1.00 91.12 126 HIS A C 1
ATOM 1045 O O . HIS A 1 126 ? -3.172 5.862 1.616 1.00 91.12 126 HIS A O 1
ATOM 1051 N N . LEU A 1 127 ? -3.228 5.106 -0.488 1.00 92.56 127 LEU A N 1
ATOM 1052 C CA . LEU A 1 127 ? -4.688 5.005 -0.547 1.00 92.56 127 LEU A CA 1
ATOM 1053 C C . LEU A 1 127 ? -5.254 3.836 0.264 1.00 92.56 127 LEU A C 1
ATOM 1055 O O . LEU A 1 127 ? -6.421 3.879 0.650 1.00 92.56 127 LEU A O 1
ATOM 1059 N N . SER A 1 128 ? -4.456 2.809 0.560 1.00 90.06 128 SER A N 1
ATOM 1060 C CA . SER A 1 128 ? -4.928 1.604 1.248 1.00 90.06 128 SER A CA 1
ATOM 1061 C C . SER A 1 128 ? -5.573 1.920 2.591 1.00 90.06 128 SER A C 1
ATOM 1063 O O . SER A 1 128 ? -6.591 1.328 2.937 1.00 90.06 128 SER A O 1
ATOM 1065 N N . ILE A 1 129 ? -5.040 2.897 3.320 1.00 87.50 129 ILE A N 1
ATOM 1066 C CA . ILE A 1 129 ? -5.538 3.300 4.633 1.00 87.50 129 ILE A CA 1
ATOM 1067 C C . ILE A 1 129 ? -6.913 3.982 4.513 1.00 87.50 129 ILE A C 1
ATOM 1069 O O . ILE A 1 129 ? -7.884 3.417 5.026 1.00 87.50 129 ILE A O 1
ATOM 1073 N N . PRO A 1 130 ? -7.065 5.130 3.817 1.00 88.50 130 PRO A N 1
ATOM 1074 C CA . PRO A 1 130 ? -8.359 5.799 3.698 1.00 88.50 130 PRO A CA 1
ATOM 1075 C C . PRO A 1 130 ? -9.413 4.934 2.992 1.00 88.50 130 PRO A C 1
ATOM 1077 O O . PRO A 1 130 ? -10.563 4.915 3.435 1.00 88.50 130 PRO A O 1
ATOM 1080 N N . LEU A 1 131 ? -9.043 4.165 1.959 1.00 88.69 131 LEU A N 1
ATOM 1081 C CA . LEU A 1 131 ? -9.983 3.283 1.258 1.00 88.69 131 LEU A CA 1
ATOM 1082 C C . LEU A 1 131 ? -10.479 2.149 2.152 1.00 88.69 131 LEU A C 1
ATOM 1084 O O . LEU A 1 131 ? -11.680 1.894 2.201 1.00 88.69 131 LEU A O 1
ATOM 1088 N N . THR A 1 132 ? -9.587 1.491 2.897 1.00 86.62 132 THR A N 1
ATOM 1089 C CA . THR A 1 132 ? -9.989 0.392 3.786 1.00 86.62 132 THR A CA 1
ATOM 1090 C C . THR A 1 132 ? -10.890 0.896 4.913 1.00 86.62 132 THR A C 1
ATOM 1092 O O . THR A 1 132 ? -11.866 0.227 5.258 1.00 86.62 132 THR A O 1
ATOM 1095 N N . TYR A 1 133 ? -10.624 2.092 5.454 1.00 84.75 133 TYR A N 1
ATOM 1096 C CA . TYR A 1 133 ? -11.542 2.736 6.397 1.00 84.75 133 TYR A CA 1
ATOM 1097 C C . TYR A 1 133 ? -12.907 3.024 5.761 1.00 84.75 133 TYR A C 1
ATOM 1099 O O . TYR A 1 133 ? -13.924 2.675 6.356 1.00 84.75 133 TYR A O 1
ATOM 1107 N N . GLY A 1 134 ? -12.940 3.591 4.551 1.00 83.31 134 GLY A N 1
ATOM 1108 C CA . GLY A 1 134 ? -14.182 3.881 3.831 1.00 83.31 134 GLY A CA 1
ATOM 1109 C C . GLY A 1 134 ? -15.024 2.632 3.557 1.00 83.31 134 GLY A C 1
ATOM 1110 O O . GLY A 1 134 ? -16.205 2.600 3.900 1.00 83.31 134 GLY A O 1
ATOM 1111 N N . VAL A 1 135 ? -14.411 1.573 3.014 1.00 85.00 135 VAL A N 1
ATOM 1112 C CA . VAL A 1 135 ? -15.075 0.280 2.758 1.00 85.00 135 VAL A CA 1
ATOM 1113 C C . VAL A 1 135 ? -15.672 -0.280 4.039 1.00 85.00 135 VAL A C 1
ATOM 1115 O O . VAL A 1 135 ? -16.821 -0.713 4.053 1.00 85.00 135 VAL A O 1
ATOM 1118 N N . ARG A 1 136 ? -14.919 -0.240 5.138 1.00 83.19 136 ARG A N 1
ATOM 1119 C CA . ARG A 1 136 ? -15.410 -0.736 6.417 1.00 83.19 136 ARG A CA 1
ATOM 1120 C C . ARG A 1 136 ? -16.608 0.063 6.923 1.00 83.19 136 ARG A C 1
ATOM 1122 O O . ARG A 1 136 ? -17.598 -0.541 7.311 1.00 83.19 136 ARG A O 1
ATOM 1129 N N . THR A 1 137 ? -16.547 1.394 6.893 1.00 82.75 137 THR A N 1
ATOM 1130 C CA . THR A 1 137 ? -17.673 2.240 7.313 1.00 82.75 137 THR A CA 1
ATOM 1131 C C . THR A 1 137 ? -18.934 1.941 6.502 1.00 82.75 137 THR A C 1
ATOM 1133 O O . THR A 1 137 ? -20.024 1.896 7.068 1.00 82.75 137 THR A O 1
ATOM 1136 N N . LEU A 1 138 ? -18.792 1.672 5.201 1.00 84.69 138 LEU A N 1
ATOM 1137 C CA . LEU A 1 138 ? -19.907 1.243 4.357 1.00 84.69 138 LEU A CA 1
ATOM 1138 C C . LEU A 1 138 ? -20.460 -0.124 4.781 1.00 84.69 138 LEU A C 1
ATOM 1140 O O . LEU A 1 138 ? -21.674 -0.275 4.889 1.00 84.69 138 LEU A O 1
ATOM 1144 N N . VAL A 1 139 ? -19.597 -1.109 5.045 1.00 84.06 139 VAL A N 1
ATOM 1145 C CA . VAL A 1 139 ? -20.010 -2.448 5.504 1.00 84.06 139 VAL A CA 1
ATOM 1146 C C . VAL A 1 139 ? -20.727 -2.375 6.853 1.00 84.06 139 VAL A C 1
ATOM 1148 O O . VAL A 1 139 ? -21.808 -2.948 6.998 1.00 84.06 139 VAL A O 1
ATOM 1151 N N . ASP A 1 140 ? -20.170 -1.634 7.809 1.00 83.25 140 ASP A N 1
ATOM 1152 C CA . ASP A 1 140 ? -20.758 -1.441 9.134 1.00 83.25 140 ASP A CA 1
ATOM 1153 C C . ASP A 1 140 ? -22.143 -0.777 9.003 1.00 83.25 140 ASP A C 1
ATOM 1155 O O . ASP A 1 140 ? -23.125 -1.279 9.550 1.00 83.25 140 ASP A O 1
ATOM 1159 N N . TRP A 1 141 ? -22.270 0.270 8.180 1.00 86.25 141 TRP A N 1
ATOM 1160 C CA . TRP A 1 141 ? -23.554 0.926 7.902 1.00 86.25 141 TRP A CA 1
ATOM 1161 C C . TRP A 1 141 ? -24.587 -0.015 7.263 1.00 86.25 141 TRP A C 1
ATOM 1163 O O . TRP A 1 141 ? -25.749 -0.040 7.676 1.00 86.25 141 TRP A O 1
ATOM 1173 N N . LEU A 1 142 ? -24.171 -0.830 6.288 1.00 88.81 142 LEU A N 1
ATOM 1174 C CA . LEU A 1 142 ? -25.039 -1.825 5.655 1.00 88.81 142 LEU A CA 1
ATOM 1175 C C . LEU A 1 142 ? -25.509 -2.892 6.652 1.00 88.81 142 LEU A C 1
ATOM 1177 O O . LEU A 1 142 ? -26.657 -3.329 6.569 1.00 88.81 142 LEU A O 1
ATOM 1181 N N . SER A 1 143 ? -24.651 -3.306 7.588 1.00 87.62 143 SER A N 1
ATOM 1182 C CA . SER A 1 143 ? -25.003 -4.293 8.615 1.00 87.62 143 SER A CA 1
ATOM 1183 C C . SER A 1 143 ? -26.055 -3.762 9.592 1.00 87.62 143 SER A C 1
ATOM 1185 O O . SER A 1 143 ? -27.064 -4.428 9.813 1.00 87.62 143 SER A O 1
ATOM 1187 N N . VAL A 1 144 ? -25.892 -2.525 10.074 1.00 89.12 144 VAL A N 1
ATOM 1188 C CA . VAL A 1 144 ? -26.852 -1.865 10.974 1.00 89.12 144 VAL A CA 1
ATOM 1189 C C . VAL A 1 144 ? -28.197 -1.670 10.277 1.00 89.12 144 VAL A C 1
ATOM 1191 O O . VAL A 1 144 ? -29.250 -1.946 10.845 1.00 89.12 144 VAL A O 1
ATOM 1194 N N . LYS A 1 145 ? -28.184 -1.261 9.002 1.00 88.50 145 LYS A N 1
ATOM 1195 C CA . LYS A 1 145 ? -29.411 -1.105 8.212 1.00 88.50 145 LYS A CA 1
ATOM 1196 C C . LYS A 1 145 ? -30.180 -2.424 8.066 1.00 88.50 145 LYS A C 1
ATOM 1198 O O . LYS A 1 145 ? -31.408 -2.405 8.098 1.00 88.50 145 LYS A O 1
ATOM 1203 N N . LYS A 1 146 ? -29.478 -3.551 7.898 1.00 87.31 146 LYS A N 1
ATOM 1204 C CA . LYS A 1 146 ? -30.099 -4.885 7.838 1.00 87.31 146 LYS A CA 1
ATOM 1205 C C . LYS A 1 146 ? -30.713 -5.286 9.178 1.00 87.31 146 LYS A C 1
ATOM 1207 O O . LYS A 1 146 ? -31.867 -5.692 9.185 1.00 87.31 146 LYS A O 1
ATOM 1212 N N . GLN A 1 147 ? -29.985 -5.103 10.279 1.00 84.25 147 GLN A N 1
ATOM 1213 C CA . GLN A 1 147 ? -30.478 -5.416 11.626 1.00 84.25 147 GLN A CA 1
ATOM 1214 C C . GLN A 1 147 ? -31.757 -4.639 11.955 1.00 84.25 147 GLN A C 1
ATOM 1216 O O . GLN A 1 147 ? -32.769 -5.241 12.296 1.00 84.25 147 GLN A O 1
ATOM 1221 N N . ASN A 1 148 ? -31.764 -3.325 11.722 1.00 86.81 148 ASN A N 1
ATOM 1222 C CA . ASN A 1 148 ? -32.945 -2.496 11.976 1.00 86.81 148 ASN A CA 1
ATOM 1223 C C . ASN A 1 148 ? -34.154 -2.927 11.122 1.00 86.81 148 ASN A C 1
ATOM 1225 O O . ASN A 1 148 ? -35.298 -2.878 11.574 1.00 86.81 148 ASN A O 1
ATOM 1229 N N . ALA A 1 149 ? -33.921 -3.354 9.875 1.00 83.31 149 ALA A N 1
ATOM 1230 C CA . ALA A 1 149 ? -34.983 -3.832 8.991 1.00 83.31 149 ALA A CA 1
ATOM 1231 C C . ALA A 1 149 ? -35.559 -5.191 9.432 1.00 83.31 149 ALA A C 1
ATOM 1233 O O . ALA A 1 149 ? -36.749 -5.437 9.237 1.00 83.31 149 ALA A O 1
ATOM 1234 N N . GLU A 1 150 ? -34.738 -6.064 10.017 1.00 82.62 150 GLU A N 1
ATOM 1235 C CA . GLU A 1 150 ? -35.168 -7.346 10.589 1.00 82.62 150 GLU A CA 1
ATOM 1236 C C . GLU A 1 150 ? -35.945 -7.151 11.898 1.00 82.62 150 GLU A C 1
ATOM 1238 O O . GLU A 1 150 ? -37.017 -7.735 12.048 1.00 82.62 150 GLU A O 1
ATOM 1243 N N . GLU A 1 151 ? -35.491 -6.264 12.788 1.00 75.31 151 GLU A N 1
ATOM 1244 C CA . GLU A 1 151 ? -36.194 -5.927 14.037 1.00 75.31 151 GLU A CA 1
ATOM 1245 C C . GLU A 1 151 ? -37.586 -5.330 13.775 1.00 75.31 151 GLU A C 1
ATOM 1247 O O . GLU A 1 151 ? -38.558 -5.709 14.423 1.00 75.31 151 GLU A O 1
ATOM 1252 N N . THR A 1 152 ? -37.715 -4.467 12.760 1.00 69.50 152 THR A N 1
ATOM 1253 C CA . THR A 1 152 ? -39.006 -3.858 12.380 1.00 69.50 152 THR A CA 1
ATOM 1254 C C . THR A 1 152 ? -39.992 -4.883 11.796 1.00 69.50 152 THR A C 1
ATOM 1256 O O . THR A 1 152 ? -41.204 -4.715 11.901 1.00 69.50 152 THR A O 1
ATOM 1259 N N . ARG A 1 153 ? -39.494 -5.963 11.175 1.00 63.72 153 ARG A N 1
ATOM 1260 C CA . ARG A 1 153 ? -40.329 -7.061 10.652 1.00 63.72 153 ARG A CA 1
ATOM 1261 C C . ARG A 1 153 ? -40.772 -8.047 11.726 1.00 63.72 153 ARG A C 1
ATOM 1263 O O . ARG A 1 153 ? -41.768 -8.723 11.523 1.00 63.72 153 ARG A O 1
ATOM 1270 N N . GLN A 1 154 ? -40.024 -8.166 12.819 1.00 60.94 154 GLN A N 1
ATOM 1271 C CA . GLN A 1 154 ? -40.376 -9.033 13.946 1.00 60.94 154 GLN A CA 1
ATOM 1272 C C . GLN A 1 154 ? -41.333 -8.357 14.940 1.00 60.94 154 GLN A C 1
ATOM 1274 O O . GLN A 1 154 ? -41.926 -9.045 15.766 1.00 60.94 154 GLN A O 1
ATOM 1279 N N . SER A 1 155 ? -41.487 -7.031 14.870 1.00 59.66 155 SER A N 1
ATOM 1280 C CA . SER A 1 155 ? -42.385 -6.245 15.726 1.00 59.66 155 SER A CA 1
ATOM 1281 C C . SER A 1 155 ? -43.750 -5.912 15.101 1.00 59.66 155 SER A C 1
ATOM 1283 O O . SER A 1 155 ? -44.543 -5.227 15.748 1.00 59.66 155 SER A O 1
ATOM 1285 N N . SER A 1 156 ? -44.016 -6.370 13.870 1.00 50.56 156 SER A N 1
ATOM 1286 C CA . SER A 1 156 ? -45.299 -6.229 13.150 1.00 50.56 156 SER A CA 1
ATOM 1287 C C . SER A 1 156 ? -46.016 -7.570 13.054 1.00 50.56 156 SER A C 1
ATOM 1289 O O . SER A 1 156 ? -47.261 -7.568 13.149 1.00 50.56 156 SER A O 1
#

Foldseek 3Di:
DDLVVVLVVLVVQLVVLVVVLVVQLVVQVVVVVPDDPVPDQPADPVLSNVLSNLVSLLSSQLSSLLVVSPDRPVPVPCVVVLVVLVVQLVVLVVVLVCCVVVVVPPPDHDPPVSSCSNSVSSSSSSNSNNVSVVVNVVVVVVVVVVVVVVVVVVVD

Organism: NCBI:txid382641